Protein AF-A0A1Q6JX73-F1 (afdb_monomer)

Mean predicted aligned error: 5.79 Å

Foldseek 3Di:
DVLVVCVVDPDPPADSVNSVVVVVVVVVVLLQLAPPRVVLVVQLVVCCVPPNNLVSLVVSLVSNVVSLVVLVVVLVVVCVPVVDCVSVVVNVVSVVVSVVSVVVSVVVVVVVVVVVVVVD

Sequence (120 aa):
MFAIIFTYIDPIIITKQDAVYSNILILLFNLMPIYPLDGGRIIKSILHIRLGNQEAKKYINEISNISMFFFTFLCSIAILYFKNIAYFLICIALWVIIISENKKFRNDMKIYDLIKLTNK

Secondary structure (DSSP, 8-state):
-HHHHHHHS--SSS-HHHHHHHHHHHHHHHTSS-TTSHHHHHHHHHHHHHH-HHHHHHHHHHHHHHHHHHHHHHHHHHHHHH--HHHHHHHHHHHHHHHHHHHHHHHHHHHHHHHHHHT-

pLDDT: mean 90.08, std 9.74, range [57.53, 97.12]

Structure (mmCIF, N/CA/C/O backbone):
data_AF-A0A1Q6JX73-F1
#
_entry.id   AF-A0A1Q6JX73-F1
#
loop_
_atom_site.group_PDB
_atom_site.id
_atom_site.type_symbol
_atom_site.label_atom_id
_atom_site.label_alt_id
_atom_site.label_comp_id
_atom_site.label_asym_id
_atom_site.label_entity_id
_atom_site.label_seq_id
_atom_site.pdbx_PDB_ins_code
_atom_site.Cartn_x
_atom_site.Cartn_y
_atom_site.Cartn_z
_atom_site.occupancy
_atom_site.B_iso_or_equiv
_atom_site.auth_seq_id
_atom_site.auth_comp_id
_atom_site.auth_asym_id
_atom_site.auth_atom_id
_atom_site.pdbx_PDB_model_num
ATOM 1 N N . MET A 1 1 ? -4.038 -13.588 -14.890 1.00 57.53 1 MET A N 1
ATOM 2 C CA . MET A 1 1 ? -5.006 -13.864 -15.979 1.00 57.53 1 MET A CA 1
ATOM 3 C C . MET A 1 1 ? -4.515 -13.325 -17.323 1.00 57.53 1 MET A C 1
ATO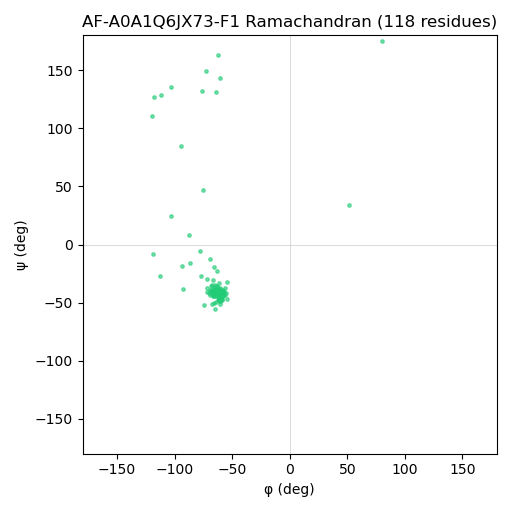M 5 O O . MET A 1 1 ? -4.430 -14.108 -18.256 1.00 57.53 1 MET A O 1
ATOM 9 N N . PHE A 1 2 ? -4.091 -12.057 -17.422 1.00 61.31 2 PHE A N 1
ATOM 10 C CA . PHE A 1 2 ? -3.571 -11.482 -18.677 1.00 61.31 2 PHE A CA 1
ATOM 11 C C . PHE A 1 2 ? -2.279 -12.138 -19.210 1.00 61.31 2 PHE A C 1
ATOM 13 O O . PHE A 1 2 ? -2.165 -12.320 -20.415 1.00 61.31 2 PHE A O 1
ATOM 20 N N . ALA A 1 3 ? -1.345 -12.576 -18.352 1.00 62.97 3 ALA A N 1
ATOM 21 C CA . ALA A 1 3 ? -0.108 -13.244 -18.801 1.00 62.97 3 ALA A CA 1
ATOM 22 C C . ALA A 1 3 ? -0.357 -14.541 -19.597 1.00 62.97 3 ALA A C 1
ATOM 24 O O . ALA A 1 3 ? 0.329 -14.807 -20.575 1.00 62.97 3 ALA A O 1
ATOM 25 N N . ILE A 1 4 ? -1.362 -15.325 -19.188 1.00 66.12 4 ILE A N 1
ATOM 26 C CA . ILE A 1 4 ? -1.741 -16.579 -19.858 1.00 66.12 4 ILE A CA 1
ATOM 27 C C . ILE A 1 4 ? -2.314 -16.268 -21.243 1.00 66.12 4 ILE A C 1
ATOM 29 O O . ILE A 1 4 ? -2.055 -16.979 -22.197 1.00 66.12 4 ILE A O 1
ATOM 33 N N . ILE A 1 5 ? -3.036 -15.160 -21.403 1.00 67.69 5 ILE A N 1
ATOM 34 C CA . ILE A 1 5 ? -3.542 -14.751 -22.719 1.00 67.69 5 ILE A CA 1
ATOM 35 C C . ILE A 1 5 ? -2.371 -14.423 -23.666 1.00 67.69 5 ILE A C 1
ATOM 37 O O . ILE A 1 5 ? -2.389 -14.834 -24.823 1.00 67.69 5 ILE A O 1
ATOM 41 N N . PHE A 1 6 ? -1.301 -13.793 -23.166 1.00 65.81 6 PHE A N 1
ATOM 42 C CA . PHE A 1 6 ? -0.076 -13.533 -23.938 1.00 65.81 6 PHE A CA 1
ATOM 43 C C . PHE A 1 6 ? 0.754 -14.784 -24.268 1.00 65.81 6 PHE A C 1
ATOM 45 O O . PHE A 1 6 ? 1.648 -14.696 -25.102 1.00 65.81 6 PHE A O 1
ATOM 52 N N . THR A 1 7 ? 0.494 -15.953 -23.668 1.00 65.38 7 THR A N 1
ATOM 53 C CA . THR A 1 7 ? 1.119 -17.196 -24.154 1.00 65.38 7 THR A CA 1
ATOM 54 C C . THR A 1 7 ? 0.446 -17.721 -25.421 1.00 65.38 7 THR A C 1
ATOM 56 O O . THR A 1 7 ? 1.115 -18.377 -26.217 1.00 65.38 7 THR A O 1
ATOM 59 N N . TYR A 1 8 ? -0.845 -17.415 -25.609 1.00 66.62 8 TYR A N 1
ATOM 60 C CA . TYR A 1 8 ? -1.657 -17.845 -26.757 1.00 66.62 8 TYR A CA 1
ATOM 61 C C . TYR A 1 8 ? -1.702 -16.830 -27.905 1.00 66.62 8 TYR A C 1
ATOM 63 O O . TYR A 1 8 ? -2.049 -17.190 -29.025 1.00 66.62 8 TYR A O 1
ATOM 71 N N . ILE A 1 9 ? -1.362 -15.572 -27.636 1.00 66.81 9 ILE A N 1
ATOM 72 C CA . ILE A 1 9 ? -1.215 -14.516 -28.640 1.00 66.81 9 ILE A CA 1
ATOM 73 C C . ILE A 1 9 ? 0.288 -14.317 -28.850 1.00 66.81 9 ILE A C 1
ATOM 75 O O . ILE A 1 9 ? 1.016 -14.264 -27.865 1.00 66.81 9 ILE A O 1
ATOM 79 N N . ASP A 1 10 ? 0.761 -14.194 -30.091 1.00 65.62 10 ASP A N 1
ATOM 80 C CA . ASP A 1 10 ? 2.127 -13.736 -30.387 1.00 65.62 10 ASP A CA 1
ATOM 81 C C . ASP A 1 10 ? 2.099 -12.219 -30.645 1.00 65.62 10 ASP A C 1
ATOM 83 O O . ASP A 1 10 ? 1.940 -11.777 -31.786 1.00 65.62 10 ASP A O 1
ATOM 87 N N . PRO A 1 11 ? 2.164 -11.379 -29.592 1.00 65.38 11 PRO A N 1
ATOM 88 C CA . PRO A 1 11 ? 2.231 -9.937 -29.764 1.00 65.38 11 PRO A CA 1
ATOM 89 C C . PRO A 1 11 ? 3.534 -9.547 -30.471 1.00 65.38 11 PRO A C 1
ATOM 91 O O . PRO A 1 11 ? 4.626 -9.918 -30.055 1.00 65.38 11 PRO A O 1
ATOM 94 N N . ILE A 1 12 ? 3.414 -8.717 -31.505 1.00 66.94 12 ILE A N 1
ATOM 95 C CA . ILE A 1 12 ? 4.540 -8.218 -32.316 1.00 66.94 12 ILE A CA 1
ATOM 96 C C . ILE A 1 12 ? 5.527 -7.356 -31.499 1.00 66.94 12 ILE A C 1
ATOM 98 O O . ILE A 1 12 ? 6.684 -7.219 -31.882 1.00 66.94 12 ILE A O 1
ATOM 102 N N . ILE A 1 13 ? 5.081 -6.765 -30.382 1.00 70.81 13 ILE A N 1
ATOM 103 C CA . ILE A 1 13 ? 5.804 -5.691 -29.670 1.00 70.81 13 ILE A CA 1
ATOM 104 C C . ILE A 1 13 ? 6.318 -6.116 -28.281 1.00 70.81 13 ILE A C 1
ATOM 106 O O . ILE A 1 13 ? 7.297 -5.555 -27.801 1.00 70.81 13 ILE A O 1
ATOM 110 N N . ILE A 1 14 ? 5.676 -7.079 -27.613 1.00 76.12 14 ILE A N 1
ATOM 111 C CA . ILE A 1 14 ? 5.959 -7.422 -26.208 1.00 76.12 14 ILE A CA 1
ATOM 112 C C . ILE A 1 14 ? 6.443 -8.862 -26.145 1.00 76.12 14 ILE A C 1
ATOM 114 O O . ILE A 1 14 ? 5.752 -9.755 -26.621 1.00 76.12 14 ILE A O 1
ATOM 118 N N . THR A 1 15 ? 7.589 -9.133 -25.526 1.00 81.31 15 THR A N 1
ATOM 119 C CA . THR A 1 15 ? 8.000 -10.531 -25.374 1.00 81.31 15 THR A CA 1
ATOM 120 C C . THR A 1 15 ? 7.135 -11.226 -24.317 1.00 81.31 15 THR A C 1
ATOM 122 O O . THR A 1 15 ? 6.695 -10.621 -23.335 1.00 81.31 15 THR A O 1
ATOM 125 N N . LYS A 1 16 ? 6.905 -12.538 -24.468 1.00 79.38 16 LYS A N 1
ATOM 126 C CA . LYS A 1 16 ? 6.197 -13.345 -23.451 1.00 79.38 16 LYS A CA 1
ATOM 127 C C . LYS A 1 16 ? 6.854 -13.211 -22.070 1.00 79.38 16 LYS A C 1
ATOM 129 O O . LYS A 1 16 ? 6.170 -13.234 -21.049 1.00 79.38 16 LYS A O 1
ATOM 134 N N . GLN A 1 17 ? 8.171 -13.023 -22.047 1.00 81.62 17 GLN A N 1
ATOM 135 C CA . GLN A 1 17 ? 8.965 -12.861 -20.837 1.00 81.62 17 GLN A CA 1
ATOM 136 C C . GLN A 1 17 ? 8.669 -11.530 -20.124 1.00 81.62 17 GLN A C 1
ATOM 138 O O . GLN A 1 17 ? 8.435 -11.531 -18.914 1.00 81.62 17 GLN A O 1
ATOM 143 N N . ASP A 1 18 ? 8.551 -10.424 -20.866 1.00 83.94 18 ASP A N 1
ATOM 144 C CA . ASP A 1 18 ? 8.172 -9.112 -20.315 1.00 83.94 18 ASP A CA 1
ATOM 145 C C . ASP A 1 18 ? 6.769 -9.137 -19.698 1.00 83.94 18 ASP A C 1
ATOM 147 O O . ASP A 1 18 ? 6.530 -8.569 -18.625 1.00 83.94 18 ASP A O 1
ATOM 151 N N . ALA A 1 19 ? 5.836 -9.845 -20.342 1.00 83.50 19 ALA A N 1
ATOM 152 C CA . ALA A 1 19 ? 4.485 -10.027 -19.821 1.00 83.50 19 ALA A CA 1
ATOM 153 C C . ALA A 1 19 ? 4.491 -10.790 -18.486 1.00 83.50 19 ALA A C 1
ATOM 155 O O . ALA A 1 19 ? 3.778 -10.409 -17.552 1.00 83.50 19 ALA A O 1
ATOM 156 N N . VAL A 1 20 ? 5.308 -11.841 -18.362 1.00 85.44 20 VAL A N 1
ATOM 157 C CA . VAL A 1 20 ? 5.454 -12.600 -17.111 1.00 85.44 20 VAL A CA 1
ATOM 158 C C . VAL A 1 20 ? 6.048 -11.722 -16.009 1.00 85.44 20 VAL A C 1
ATOM 160 O O . VAL A 1 20 ? 5.452 -11.628 -14.933 1.00 85.44 20 VAL A O 1
ATOM 163 N N . TYR A 1 21 ? 7.154 -11.018 -16.274 1.00 87.88 21 TYR A N 1
ATOM 164 C CA . TYR A 1 21 ? 7.780 -10.139 -15.280 1.00 87.88 21 TYR A CA 1
ATOM 165 C C . TYR A 1 21 ? 6.848 -9.021 -14.812 1.00 87.88 21 TYR A C 1
ATOM 167 O O . TYR A 1 21 ? 6.751 -8.765 -13.612 1.00 87.88 21 TYR A O 1
ATOM 175 N N . SER A 1 22 ? 6.088 -8.421 -15.727 1.00 87.94 22 SER A N 1
ATOM 176 C CA . SER A 1 22 ? 5.111 -7.380 -15.389 1.00 87.94 22 SER A CA 1
ATOM 177 C C . SER A 1 22 ? 4.008 -7.901 -14.460 1.00 87.94 22 SER A C 1
ATOM 179 O O . SER A 1 22 ? 3.635 -7.228 -13.502 1.00 87.94 22 SER A O 1
ATOM 181 N N . ASN A 1 23 ? 3.499 -9.118 -14.687 1.00 89.75 23 ASN A N 1
ATOM 182 C CA . ASN A 1 23 ? 2.469 -9.708 -13.821 1.00 89.75 23 ASN A CA 1
ATOM 183 C C . ASN A 1 23 ? 3.016 -10.071 -12.436 1.00 89.75 23 ASN A C 1
ATOM 185 O O . ASN A 1 23 ? 2.322 -9.861 -11.444 1.00 89.75 23 ASN A O 1
ATOM 189 N N . ILE A 1 24 ? 4.248 -10.583 -12.359 1.00 90.69 24 ILE A N 1
ATOM 190 C CA . ILE A 1 24 ? 4.912 -10.843 -11.075 1.00 90.69 24 ILE A CA 1
ATOM 191 C C . ILE A 1 24 ? 5.097 -9.530 -10.310 1.00 90.69 24 ILE A C 1
ATOM 193 O O . ILE A 1 24 ? 4.813 -9.472 -9.117 1.00 90.69 24 ILE A O 1
ATOM 197 N N . LEU A 1 25 ? 5.499 -8.456 -10.994 1.00 90.88 25 LEU A N 1
ATOM 198 C CA . LEU A 1 25 ? 5.631 -7.139 -10.380 1.00 90.88 25 LEU A CA 1
ATOM 199 C C . LEU A 1 25 ? 4.288 -6.638 -9.827 1.00 90.88 25 LEU A C 1
ATOM 201 O O . LEU A 1 25 ? 4.219 -6.247 -8.665 1.00 90.88 25 LEU A O 1
ATOM 205 N N . ILE A 1 26 ? 3.210 -6.706 -10.617 1.00 91.19 26 ILE A N 1
ATOM 206 C CA . ILE A 1 26 ? 1.857 -6.324 -10.172 1.00 91.19 26 ILE A CA 1
ATOM 207 C C . ILE A 1 26 ? 1.417 -7.166 -8.970 1.00 91.19 26 ILE A C 1
ATOM 209 O O . ILE A 1 26 ? 0.861 -6.623 -8.017 1.00 91.19 26 ILE A O 1
ATOM 213 N N . LEU A 1 27 ? 1.689 -8.474 -8.985 1.00 92.62 27 LEU A N 1
ATOM 214 C CA . LEU A 1 27 ? 1.390 -9.366 -7.868 1.00 92.62 27 LEU A CA 1
ATOM 215 C C . LEU A 1 27 ? 2.104 -8.906 -6.589 1.00 92.62 27 LEU A C 1
ATOM 217 O O . LEU A 1 27 ? 1.463 -8.786 -5.548 1.00 92.62 27 LEU A O 1
ATOM 221 N N . LEU A 1 28 ? 3.403 -8.608 -6.669 1.00 92.81 28 LEU A N 1
ATOM 222 C CA . LEU A 1 28 ? 4.179 -8.122 -5.526 1.00 92.81 28 LEU A CA 1
ATOM 223 C C . LEU A 1 28 ? 3.640 -6.787 -4.998 1.00 92.81 28 LEU A C 1
ATOM 225 O O . LEU A 1 28 ? 3.478 -6.636 -3.788 1.00 92.81 28 LEU A O 1
ATOM 229 N N . PHE A 1 29 ? 3.301 -5.849 -5.888 1.00 91.56 29 PHE A N 1
ATOM 230 C CA . PHE A 1 29 ? 2.691 -4.573 -5.505 1.00 91.56 29 PHE A CA 1
ATOM 231 C C . PHE A 1 29 ? 1.344 -4.771 -4.805 1.00 91.56 29 PHE A C 1
ATOM 233 O O . PHE A 1 29 ? 1.113 -4.196 -3.742 1.00 91.56 29 PHE A O 1
ATOM 240 N N . ASN A 1 30 ? 0.468 -5.608 -5.360 1.00 93.06 30 ASN A N 1
ATOM 241 C CA . ASN A 1 30 ? -0.848 -5.850 -4.780 1.00 93.06 30 ASN A CA 1
ATOM 242 C C . ASN A 1 30 ? -0.767 -6.566 -3.437 1.00 93.06 30 ASN A C 1
ATOM 244 O O . ASN A 1 30 ? -1.615 -6.310 -2.596 1.00 93.06 30 ASN A O 1
ATOM 248 N N . LEU A 1 31 ? 0.240 -7.408 -3.201 1.00 94.44 31 LEU A N 1
ATOM 249 C CA . LEU A 1 31 ? 0.432 -8.097 -1.923 1.00 94.44 31 LEU A CA 1
ATOM 250 C C . LEU A 1 31 ? 1.042 -7.217 -0.824 1.00 94.44 31 LEU A C 1
ATOM 252 O O . LEU A 1 31 ? 1.125 -7.662 0.323 1.00 94.44 31 LEU A O 1
ATOM 256 N N . MET A 1 32 ? 1.443 -5.979 -1.125 1.00 94.50 32 MET A N 1
ATOM 257 C CA . MET A 1 32 ? 1.984 -5.087 -0.104 1.00 94.50 32 MET A CA 1
ATOM 258 C C . MET A 1 32 ? 0.962 -4.815 1.015 1.00 94.50 32 MET A C 1
ATOM 260 O O . MET A 1 32 ? -0.232 -4.637 0.742 1.00 94.50 32 MET A O 1
ATOM 264 N N . PRO A 1 33 ? 1.417 -4.700 2.278 1.00 93.31 33 PRO A N 1
ATOM 265 C CA . PRO A 1 33 ? 0.576 -4.402 3.440 1.00 93.31 33 PRO A CA 1
ATOM 266 C C . PRO A 1 33 ? 0.142 -2.920 3.499 1.00 93.31 33 PRO A C 1
ATOM 268 O O . PRO A 1 33 ? 0.229 -2.267 4.535 1.00 93.31 33 PRO A O 1
ATOM 271 N N . ILE A 1 34 ? -0.333 -2.375 2.377 1.00 95.31 34 ILE A N 1
ATOM 272 C CA . ILE A 1 34 ? -0.789 -0.991 2.222 1.00 95.31 34 ILE A CA 1
ATOM 273 C C . ILE A 1 34 ? -2.260 -1.014 1.818 1.00 95.31 34 ILE A C 1
ATOM 275 O O . ILE A 1 34 ? -2.614 -1.404 0.711 1.00 95.31 34 ILE A O 1
ATOM 279 N N . TYR A 1 35 ? -3.149 -0.585 2.701 1.00 94.88 35 TYR A N 1
ATOM 280 C CA . TYR A 1 35 ? -4.568 -0.460 2.402 1.00 94.88 35 TYR A CA 1
ATOM 281 C C . TYR A 1 35 ? -4.812 0.798 1.551 1.00 94.88 35 TYR A C 1
ATOM 283 O O . TYR A 1 35 ? -4.282 1.862 1.878 1.00 94.88 35 TYR A O 1
ATOM 291 N N . PRO A 1 36 ? -5.581 0.706 0.449 1.00 91.81 36 PRO A N 1
ATOM 292 C CA . PRO A 1 36 ? -6.548 -0.334 0.101 1.00 91.81 36 PRO A CA 1
ATOM 293 C C . PRO A 1 36 ? -6.079 -1.354 -0.957 1.00 91.81 36 PRO A C 1
ATOM 295 O O . PRO A 1 36 ? -6.945 -1.930 -1.620 1.00 91.81 36 PRO A O 1
ATOM 298 N N . LEU A 1 37 ? -4.772 -1.582 -1.148 1.00 94.56 37 LEU A N 1
ATOM 299 C CA . LEU A 1 37 ? -4.281 -2.665 -2.018 1.00 94.56 37 LEU A CA 1
ATOM 300 C C . LEU A 1 37 ? -4.724 -4.037 -1.488 1.00 94.56 37 LEU A C 1
ATOM 302 O O . LEU A 1 37 ? -5.135 -4.168 -0.329 1.00 94.56 37 LEU A O 1
ATOM 306 N N . ASP A 1 38 ? -4.650 -5.065 -2.333 1.00 95.31 38 ASP A N 1
ATOM 307 C CA . ASP A 1 38 ? -5.191 -6.393 -2.021 1.00 95.31 38 ASP A CA 1
ATOM 308 C C . ASP A 1 38 ? -4.569 -7.004 -0.755 1.00 95.31 38 ASP A C 1
ATOM 310 O O . ASP A 1 38 ? -5.292 -7.526 0.090 1.00 95.31 38 ASP A O 1
ATOM 314 N N . GLY A 1 39 ? -3.263 -6.850 -0.542 1.00 94.44 39 GLY A N 1
ATOM 315 C CA . GLY A 1 39 ? -2.543 -7.281 0.656 1.00 94.44 39 GLY A CA 1
ATOM 316 C C . GLY A 1 39 ? -3.047 -6.568 1.906 1.00 94.44 39 GLY A C 1
ATOM 317 O O . GLY A 1 39 ? -3.335 -7.206 2.920 1.00 94.44 39 GLY A O 1
ATOM 318 N N . GLY A 1 40 ? -3.286 -5.258 1.815 1.00 95.81 40 GLY A N 1
ATOM 319 C CA . GLY A 1 40 ? -3.939 -4.501 2.880 1.00 95.81 40 GLY A CA 1
ATOM 320 C C . GLY A 1 40 ? -5.365 -4.991 3.169 1.00 95.81 40 GLY A C 1
ATOM 321 O O . GLY A 1 40 ? -5.767 -5.096 4.328 1.00 95.81 40 GLY A O 1
ATOM 322 N N . ARG A 1 41 ? -6.149 -5.330 2.136 1.00 96.06 41 ARG A N 1
ATOM 323 C CA . ARG A 1 41 ? -7.515 -5.874 2.293 1.00 96.06 41 ARG A CA 1
ATOM 324 C C . ARG A 1 41 ? -7.513 -7.261 2.929 1.00 96.06 41 ARG A C 1
ATOM 326 O O . ARG A 1 41 ? -8.368 -7.535 3.774 1.00 96.06 41 ARG A O 1
ATOM 333 N N . ILE A 1 42 ? -6.555 -8.110 2.559 1.00 96.62 42 ILE A N 1
ATOM 334 C CA . ILE A 1 42 ? -6.354 -9.434 3.155 1.00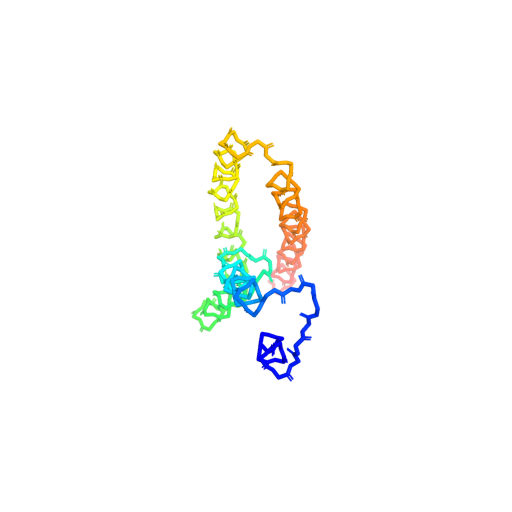 96.62 42 ILE A CA 1
ATOM 335 C C . ILE A 1 42 ? -6.052 -9.277 4.646 1.00 96.62 42 ILE A C 1
ATOM 337 O O . ILE A 1 42 ? -6.756 -9.856 5.472 1.00 96.62 42 ILE A O 1
ATOM 341 N N . ILE A 1 43 ? -5.088 -8.423 5.010 1.00 96.81 43 ILE A N 1
ATOM 342 C CA . ILE A 1 43 ? -4.733 -8.175 6.416 1.00 96.81 43 ILE A CA 1
ATOM 343 C C . ILE A 1 43 ? -5.931 -7.616 7.188 1.00 96.81 43 ILE A C 1
ATOM 345 O O . ILE A 1 43 ? -6.250 -8.121 8.264 1.00 96.81 43 ILE A O 1
ATOM 349 N N . LYS A 1 44 ? -6.659 -6.639 6.630 1.00 96.19 44 LYS A N 1
ATOM 350 C CA . LYS A 1 44 ? -7.890 -6.113 7.241 1.00 96.19 44 LYS A CA 1
ATOM 351 C C . LYS A 1 44 ? -8.913 -7.216 7.505 1.00 96.19 44 LYS A C 1
ATOM 353 O O . LYS A 1 44 ? -9.525 -7.225 8.567 1.00 96.19 44 LYS A O 1
ATOM 358 N N . SER A 1 45 ? -9.108 -8.125 6.555 1.00 96.00 45 SER A N 1
ATOM 359 C CA . SER A 1 45 ? -10.075 -9.222 6.681 1.00 96.00 45 SER A CA 1
ATOM 360 C C . SER A 1 45 ? -9.657 -10.210 7.771 1.00 96.00 45 SER A C 1
ATOM 362 O O . SER A 1 45 ? -10.481 -10.606 8.592 1.00 96.00 45 SER A O 1
ATOM 364 N N . ILE A 1 46 ? -8.365 -10.539 7.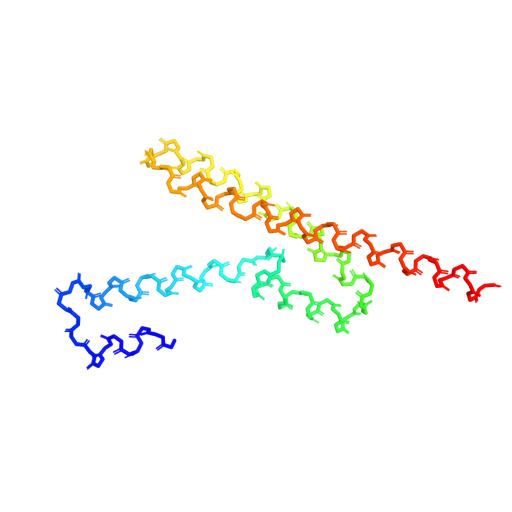847 1.00 96.38 46 ILE A N 1
ATOM 365 C CA . ILE A 1 46 ? -7.810 -11.383 8.914 1.00 96.38 46 ILE A CA 1
ATOM 366 C C . ILE A 1 46 ? -7.994 -10.715 10.285 1.00 96.38 46 ILE A C 1
ATOM 368 O O . ILE A 1 46 ? -8.438 -11.363 11.233 1.00 96.38 46 ILE A O 1
ATOM 372 N N . LEU A 1 47 ? -7.702 -9.415 10.393 1.00 96.31 47 LEU A N 1
ATOM 373 C CA . LEU A 1 47 ? -7.907 -8.646 11.623 1.00 96.31 47 LEU A CA 1
ATOM 374 C C . LEU A 1 47 ? -9.390 -8.561 11.996 1.00 96.31 47 LEU A C 1
ATOM 376 O O . LEU A 1 47 ? -9.725 -8.689 13.168 1.00 96.31 47 LEU A O 1
ATOM 380 N N . HIS A 1 48 ? -10.280 -8.400 11.015 1.00 95.88 48 HIS A N 1
ATOM 381 C CA . HIS A 1 48 ? -11.725 -8.324 11.233 1.00 95.88 48 HIS A CA 1
ATOM 382 C C . HIS A 1 48 ? -12.268 -9.597 11.883 1.00 95.88 48 HIS A C 1
ATOM 384 O O . HIS A 1 48 ? -13.062 -9.510 12.816 1.00 95.88 48 HIS A O 1
ATOM 390 N N . ILE A 1 49 ? -11.816 -10.770 11.427 1.00 95.38 49 ILE A N 1
ATOM 391 C CA . ILE A 1 49 ? -12.226 -12.065 11.993 1.00 95.38 49 ILE A CA 1
ATOM 392 C C . ILE A 1 49 ? -11.822 -12.183 13.471 1.00 95.38 49 ILE A C 1
ATOM 394 O O . ILE A 1 49 ? -12.541 -12.802 14.249 1.00 95.38 49 ILE A O 1
ATOM 398 N N . ARG A 1 50 ? -10.691 -11.589 13.873 1.00 93.50 50 ARG A N 1
ATOM 399 C CA . ARG A 1 50 ? -10.151 -11.724 15.237 1.00 93.50 50 ARG A CA 1
ATOM 400 C C . ARG A 1 50 ? -10.587 -10.621 16.204 1.00 93.50 50 ARG A C 1
ATOM 402 O O . ARG A 1 50 ? -10.787 -10.904 17.377 1.00 93.50 50 ARG A O 1
ATOM 409 N N . LEU A 1 51 ? -10.677 -9.378 15.735 1.00 93.31 51 LEU A N 1
ATOM 410 C CA . LEU A 1 51 ? -10.796 -8.173 16.574 1.00 93.31 51 LEU A CA 1
ATOM 411 C C . LEU A 1 51 ? -12.096 -7.388 16.329 1.00 93.31 51 LEU A C 1
ATOM 413 O O . LEU A 1 51 ? -12.384 -6.429 17.041 1.00 93.31 51 LEU A O 1
ATOM 417 N N . GLY A 1 52 ? -12.876 -7.763 15.313 1.00 93.12 52 GLY A N 1
ATOM 418 C CA . GLY A 1 52 ? -14.052 -7.014 14.877 1.00 93.12 52 GLY A CA 1
ATOM 419 C C . GLY A 1 52 ? -13.718 -5.807 13.991 1.00 93.12 52 GLY A C 1
ATOM 420 O O . GLY A 1 52 ? -12.563 -5.468 13.734 1.00 93.12 52 GLY A O 1
ATOM 421 N N . ASN A 1 53 ? -14.760 -5.151 13.474 1.00 91.81 53 ASN A N 1
ATOM 422 C CA . ASN A 1 53 ? -14.625 -4.181 12.382 1.00 91.81 53 ASN A CA 1
ATOM 423 C C . ASN A 1 53 ? -13.920 -2.874 12.769 1.00 91.81 53 ASN A C 1
ATOM 425 O O . ASN A 1 53 ? -13.115 -2.360 11.993 1.00 91.81 53 ASN A O 1
ATOM 429 N N . GLN A 1 54 ? -14.219 -2.317 13.946 1.00 93.12 54 GLN A N 1
ATOM 430 C CA . GLN A 1 54 ? -13.646 -1.035 14.362 1.00 93.12 54 GLN A CA 1
ATOM 431 C C . GLN A 1 54 ? -12.136 -1.158 14.597 1.00 93.12 54 GLN A C 1
ATOM 433 O O . GLN A 1 54 ? -11.360 -0.406 14.008 1.00 93.12 54 GLN A O 1
ATOM 438 N N . GLU A 1 55 ? -11.714 -2.142 15.388 1.00 93.88 55 GLU A N 1
ATOM 439 C CA . GLU A 1 55 ? -10.299 -2.360 15.694 1.00 93.88 55 GLU A CA 1
ATOM 440 C C . GLU A 1 55 ? -9.515 -2.798 14.452 1.00 93.88 55 GLU A C 1
ATOM 442 O O . GLU A 1 55 ? -8.445 -2.257 14.182 1.00 93.88 55 GLU A O 1
ATOM 447 N N . ALA A 1 56 ? -10.080 -3.665 13.602 1.00 95.69 56 ALA A N 1
ATOM 448 C CA . ALA A 1 56 ? -9.441 -4.035 12.339 1.00 95.69 56 ALA A CA 1
ATOM 449 C C . ALA A 1 56 ? -9.166 -2.827 11.433 1.00 95.69 56 ALA A C 1
ATOM 451 O O . ALA A 1 56 ? -8.103 -2.759 10.817 1.00 95.69 56 ALA A O 1
ATOM 452 N N . LYS A 1 57 ? -10.092 -1.855 11.375 1.00 95.38 57 LYS A N 1
ATOM 453 C CA . LYS A 1 57 ? -9.885 -0.595 10.646 1.00 95.38 57 LYS A CA 1
ATOM 454 C C . LYS A 1 57 ? -8.757 0.247 11.255 1.00 95.38 57 LYS A C 1
ATOM 456 O O . LYS A 1 57 ? -8.013 0.848 10.487 1.00 95.38 57 LYS A O 1
ATOM 461 N N . LYS A 1 58 ? -8.612 0.300 12.587 1.00 95.75 58 LYS A N 1
ATOM 462 C CA . LYS A 1 58 ? -7.517 1.044 13.249 1.00 95.75 58 LYS A CA 1
ATOM 463 C C . LYS A 1 58 ? -6.164 0.438 12.911 1.00 95.75 58 LYS A C 1
ATOM 465 O O . LYS A 1 58 ? -5.320 1.112 12.325 1.00 95.75 58 LYS A O 1
ATOM 470 N N . TYR A 1 59 ? -6.010 -0.855 13.187 1.00 96.56 59 TYR A N 1
ATOM 471 C CA . TYR A 1 59 ? -4.753 -1.560 12.970 1.00 96.56 59 TYR A CA 1
ATOM 472 C C . TYR A 1 59 ? -4.328 -1.543 11.504 1.00 96.56 59 TYR A C 1
ATOM 474 O O . TYR A 1 59 ? -3.166 -1.271 11.215 1.00 96.56 59 TYR A O 1
ATOM 482 N N . ILE A 1 60 ? -5.247 -1.766 10.553 1.00 97.12 60 ILE A N 1
ATOM 483 C CA . ILE A 1 60 ? -4.855 -1.719 9.141 1.00 97.12 60 ILE A CA 1
ATOM 484 C C . ILE A 1 60 ? -4.432 -0.312 8.706 1.00 97.12 60 ILE A C 1
ATOM 486 O O . ILE A 1 60 ? -3.494 -0.180 7.921 1.00 97.12 60 ILE A O 1
ATOM 490 N N . ASN A 1 61 ? -5.081 0.737 9.218 1.00 96.81 61 ASN A N 1
ATOM 491 C CA . ASN A 1 61 ? -4.716 2.116 8.911 1.00 96.81 61 ASN A CA 1
ATOM 492 C C . ASN A 1 61 ? -3.295 2.436 9.407 1.00 96.81 61 ASN A C 1
ATOM 494 O O . ASN A 1 61 ? -2.502 3.035 8.683 1.00 96.81 61 ASN A O 1
ATOM 498 N N . GLU A 1 62 ? -2.937 1.983 10.608 1.00 96.38 62 GLU A N 1
ATOM 499 C CA . GLU A 1 62 ? -1.582 2.125 11.155 1.00 96.38 62 GLU A CA 1
ATOM 500 C C . GLU A 1 62 ? -0.548 1.319 10.363 1.00 96.38 62 GLU A C 1
ATOM 502 O O . GLU A 1 62 ? 0.444 1.886 9.904 1.00 96.38 62 GLU A O 1
ATOM 507 N N . ILE A 1 63 ? -0.815 0.029 10.118 1.00 96.62 63 ILE A N 1
ATOM 508 C CA . ILE A 1 63 ? 0.058 -0.850 9.322 1.00 96.62 63 ILE A CA 1
ATOM 509 C C . ILE A 1 63 ? 0.315 -0.242 7.940 1.00 96.62 63 ILE A C 1
ATOM 511 O O . ILE A 1 63 ? 1.450 -0.247 7.468 1.00 96.62 63 ILE A O 1
ATOM 515 N N . SER A 1 64 ? -0.711 0.328 7.307 1.00 96.62 64 SER A N 1
ATOM 516 C CA . SER A 1 64 ? -0.591 0.920 5.971 1.00 96.62 64 SER A CA 1
ATOM 517 C C . SER A 1 64 ? 0.296 2.161 5.964 1.00 96.62 64 SER A C 1
ATOM 519 O O . SER A 1 64 ? 1.133 2.307 5.077 1.00 96.62 64 SER A O 1
ATOM 521 N N . ASN A 1 65 ? 0.154 3.037 6.964 1.00 95.88 65 ASN A N 1
ATOM 522 C CA . ASN A 1 65 ? 0.983 4.237 7.083 1.00 95.88 65 ASN A CA 1
ATOM 523 C C . ASN A 1 65 ? 2.449 3.889 7.383 1.00 95.88 65 ASN A C 1
ATOM 525 O O . ASN A 1 65 ? 3.350 4.457 6.767 1.00 95.88 65 ASN A O 1
ATOM 529 N N . ILE A 1 66 ? 2.692 2.912 8.264 1.00 96.69 66 ILE A N 1
ATOM 530 C CA . ILE A 1 66 ? 4.041 2.396 8.541 1.00 96.69 66 ILE A CA 1
ATOM 531 C C . ILE A 1 66 ? 4.649 1.780 7.274 1.00 96.69 66 ILE A C 1
ATOM 533 O O . ILE A 1 66 ? 5.773 2.105 6.896 1.00 96.69 66 ILE A O 1
ATOM 537 N N . SER A 1 67 ? 3.893 0.935 6.572 1.00 96.06 67 SER A N 1
ATOM 538 C CA . SER A 1 67 ? 4.350 0.301 5.330 1.00 96.06 67 SER A CA 1
ATOM 539 C C . SER A 1 67 ? 4.676 1.334 4.249 1.00 96.06 67 SER A C 1
ATOM 541 O O . SER A 1 67 ? 5.671 1.193 3.541 1.00 96.06 67 SER A O 1
ATOM 543 N N . MET A 1 68 ? 3.900 2.418 4.161 1.00 96.06 68 MET A N 1
ATOM 544 C CA . MET A 1 68 ? 4.169 3.510 3.225 1.00 96.06 68 MET A CA 1
ATOM 545 C C . MET A 1 68 ? 5.429 4.302 3.561 1.00 96.06 68 MET A C 1
ATOM 547 O O . MET A 1 68 ? 6.146 4.741 2.659 1.00 96.06 68 MET A O 1
ATOM 551 N N . PHE A 1 69 ? 5.723 4.482 4.848 1.00 95.62 69 PHE A N 1
ATOM 552 C CA . PHE A 1 69 ? 6.963 5.118 5.275 1.00 95.62 69 PHE A CA 1
ATOM 553 C C . PHE A 1 69 ? 8.181 4.323 4.780 1.00 95.62 69 PHE A C 1
ATOM 555 O O . PHE A 1 69 ? 9.054 4.883 4.112 1.00 95.62 69 PHE A O 1
ATOM 562 N N . PHE A 1 70 ? 8.189 3.001 4.994 1.00 95.50 70 PHE A N 1
ATOM 563 C CA . PHE A 1 70 ? 9.239 2.123 4.465 1.00 95.50 70 PHE A CA 1
ATOM 564 C C . PHE A 1 70 ? 9.295 2.135 2.933 1.00 95.50 70 PHE A C 1
ATOM 566 O O . PHE A 1 70 ? 10.377 2.216 2.353 1.00 95.50 70 PHE A O 1
ATOM 573 N N . PHE A 1 71 ? 8.140 2.117 2.266 1.00 94.81 71 PHE A N 1
ATOM 574 C CA . PHE A 1 71 ? 8.074 2.190 0.808 1.00 94.81 71 PHE A CA 1
ATOM 575 C C . PHE A 1 71 ? 8.661 3.500 0.258 1.00 94.81 71 PHE A C 1
ATOM 577 O O . PHE A 1 71 ? 9.388 3.490 -0.735 1.00 94.81 71 PHE A O 1
ATOM 584 N N . THR A 1 72 ? 8.407 4.628 0.924 1.00 95.38 72 THR A N 1
ATOM 585 C CA . THR A 1 72 ? 8.963 5.937 0.544 1.00 95.38 72 THR A CA 1
ATOM 586 C C . THR A 1 72 ? 10.485 5.951 0.688 1.00 95.38 72 THR A C 1
ATOM 588 O O . THR A 1 72 ? 11.179 6.468 -0.187 1.00 95.38 72 THR A O 1
ATOM 591 N N . PHE A 1 73 ? 11.019 5.331 1.747 1.00 95.19 73 PHE A N 1
ATOM 592 C CA . PHE A 1 73 ? 12.462 5.176 1.934 1.00 95.19 73 PHE A CA 1
ATOM 593 C C . PHE A 1 73 ? 13.100 4.352 0.804 1.00 95.19 73 PHE A C 1
ATOM 595 O O . PHE A 1 73 ? 14.093 4.779 0.213 1.00 95.19 73 PHE A O 1
ATOM 602 N N . LEU A 1 74 ? 12.483 3.224 0.433 1.00 94.19 74 LEU A N 1
ATOM 603 C CA . LEU A 1 74 ? 12.922 2.405 -0.703 1.00 94.19 74 LEU A CA 1
ATOM 604 C C . LEU A 1 74 ? 12.861 3.177 -2.029 1.00 94.19 74 LEU A C 1
ATOM 606 O O . LEU A 1 74 ? 13.813 3.134 -2.809 1.00 94.19 74 LEU A O 1
ATOM 610 N N . CYS A 1 75 ? 11.783 3.929 -2.267 1.00 93.31 75 CYS A N 1
ATOM 611 C CA . CYS A 1 75 ? 11.656 4.770 -3.456 1.00 93.31 75 CYS A CA 1
ATOM 612 C C . CYS A 1 75 ? 12.738 5.849 -3.520 1.00 93.31 75 CYS A C 1
ATOM 614 O O . CYS A 1 75 ? 13.265 6.103 -4.597 1.00 93.31 75 CYS A O 1
ATOM 616 N N . SER A 1 76 ? 13.102 6.458 -2.390 1.00 94.12 76 SER A N 1
ATOM 617 C CA . SER A 1 76 ? 14.169 7.464 -2.332 1.00 94.12 76 SER A CA 1
ATOM 618 C C . SER A 1 76 ? 15.510 6.899 -2.821 1.00 94.12 76 SER A C 1
ATOM 620 O O . SER A 1 76 ? 16.155 7.482 -3.695 1.00 94.12 76 SER A O 1
ATOM 622 N N . ILE A 1 77 ? 15.883 5.705 -2.344 1.00 94.88 77 ILE A N 1
ATOM 623 C CA . ILE A 1 77 ? 17.096 5.001 -2.794 1.00 94.88 77 ILE A CA 1
ATOM 624 C C . ILE A 1 77 ? 16.998 4.657 -4.288 1.00 94.88 77 ILE A C 1
ATOM 626 O O . ILE A 1 77 ? 17.944 4.891 -5.044 1.00 94.88 77 ILE A O 1
ATOM 630 N N . ALA A 1 78 ? 15.847 4.147 -4.736 1.00 92.88 78 ALA A N 1
ATOM 631 C CA . ALA A 1 78 ? 15.626 3.779 -6.134 1.00 92.88 78 ALA A CA 1
ATOM 632 C C . ALA A 1 78 ? 15.735 4.982 -7.089 1.00 92.88 78 ALA A C 1
ATOM 634 O O . ALA A 1 78 ? 16.338 4.864 -8.156 1.00 92.88 78 ALA A O 1
ATOM 635 N N . ILE A 1 79 ? 15.211 6.150 -6.702 1.00 94.12 79 ILE A N 1
ATOM 636 C CA . ILE A 1 79 ? 15.302 7.383 -7.497 1.00 94.12 79 ILE A CA 1
ATOM 637 C C . ILE A 1 79 ? 16.766 7.785 -7.702 1.00 94.12 79 ILE A C 1
ATOM 639 O O . ILE A 1 79 ? 17.148 8.113 -8.823 1.00 94.12 79 ILE A O 1
ATOM 643 N N . LEU A 1 80 ? 17.599 7.726 -6.658 1.00 93.00 80 LEU A N 1
ATOM 644 C CA . LEU A 1 80 ? 19.018 8.088 -6.754 1.00 93.00 80 LEU A CA 1
ATOM 645 C C . LEU A 1 80 ? 19.818 7.108 -7.619 1.00 93.00 80 LEU A C 1
ATOM 647 O O . LEU A 1 80 ? 20.663 7.534 -8.407 1.00 93.00 80 LEU A O 1
ATOM 651 N N . TYR A 1 81 ? 19.544 5.808 -7.482 1.00 94.50 81 TYR A N 1
ATOM 652 C CA . TYR A 1 81 ? 20.280 4.762 -8.190 1.00 94.50 81 TYR A CA 1
ATOM 653 C C . TYR A 1 81 ? 19.906 4.689 -9.675 1.00 94.50 81 TYR A C 1
ATOM 65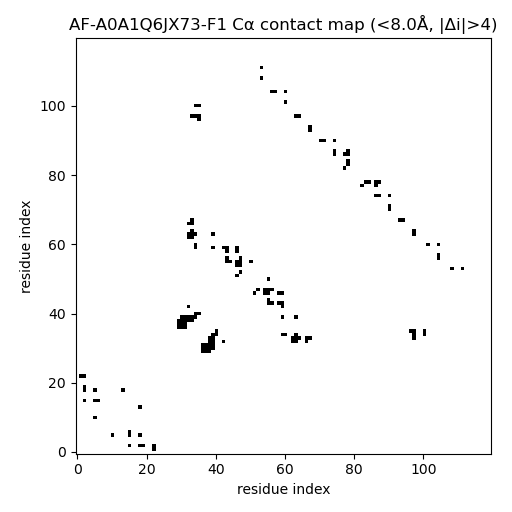5 O O . TYR A 1 81 ? 20.774 4.749 -10.543 1.00 94.50 81 TYR A O 1
ATOM 663 N N . PHE A 1 82 ? 18.610 4.599 -9.979 1.00 92.12 82 PHE A N 1
ATOM 664 C CA . PHE A 1 82 ? 18.129 4.430 -11.351 1.00 92.12 82 PHE A CA 1
ATOM 665 C C . PHE A 1 82 ? 17.936 5.752 -12.097 1.00 92.12 82 PHE A C 1
ATOM 667 O O . PHE A 1 82 ? 17.786 5.734 -13.317 1.00 92.12 82 PHE A O 1
ATOM 674 N N . LYS A 1 83 ? 17.898 6.889 -11.384 1.00 91.56 83 LYS A N 1
ATOM 675 C CA . LYS A 1 83 ? 17.691 8.239 -11.945 1.00 91.56 83 LYS A CA 1
ATOM 676 C C . LYS A 1 83 ? 16.466 8.333 -12.860 1.00 91.56 83 LYS A C 1
ATOM 678 O O . LYS A 1 83 ? 16.463 9.070 -13.842 1.00 91.56 83 LYS A O 1
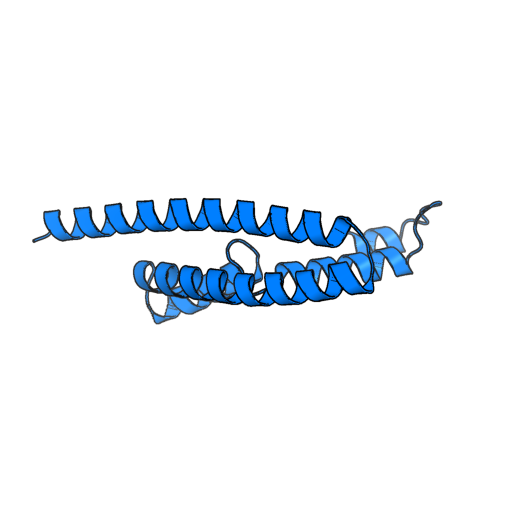ATOM 683 N N . ASN A 1 84 ? 15.419 7.576 -12.535 1.00 91.12 84 ASN A N 1
ATOM 684 C CA . ASN A 1 84 ? 14.199 7.496 -13.328 1.00 91.12 84 ASN A CA 1
ATOM 685 C C . ASN A 1 84 ? 13.024 8.133 -12.575 1.00 91.12 84 ASN A C 1
ATOM 687 O O . ASN A 1 84 ? 12.733 7.778 -11.430 1.00 91.12 84 ASN A O 1
ATOM 691 N N . ILE A 1 85 ? 12.318 9.044 -13.246 1.00 91.88 85 ILE A N 1
ATOM 692 C CA . ILE A 1 85 ? 11.158 9.752 -12.696 1.00 91.88 85 ILE A CA 1
ATOM 693 C C . ILE A 1 85 ? 9.962 8.830 -12.413 1.00 91.88 85 ILE A C 1
ATOM 695 O O . ILE A 1 85 ? 9.108 9.166 -11.595 1.00 91.88 85 ILE A O 1
ATOM 699 N N . ALA A 1 86 ? 9.910 7.641 -13.020 1.00 92.44 86 ALA A N 1
ATOM 700 C CA . ALA A 1 86 ? 8.844 6.668 -12.791 1.00 92.44 86 ALA A CA 1
ATOM 701 C C . ALA A 1 86 ? 8.707 6.278 -11.308 1.00 92.44 86 ALA A C 1
ATOM 703 O O . ALA A 1 86 ? 7.594 6.221 -10.787 1.00 92.44 86 ALA A O 1
ATOM 704 N N . TYR A 1 87 ? 9.824 6.086 -10.597 1.00 92.62 87 TYR A N 1
ATOM 705 C CA . TYR A 1 87 ? 9.807 5.752 -9.167 1.00 92.62 87 TYR A CA 1
ATOM 706 C C . TYR A 1 87 ? 9.193 6.873 -8.320 1.00 92.62 87 TYR A C 1
ATOM 708 O O . TYR A 1 87 ? 8.448 6.613 -7.375 1.00 92.62 87 TYR A O 1
ATOM 716 N N . PHE A 1 88 ? 9.451 8.127 -8.697 1.00 93.38 88 PHE A N 1
ATOM 717 C CA . PHE A 1 88 ? 8.853 9.291 -8.051 1.00 93.38 88 PHE A CA 1
ATOM 718 C C . PHE A 1 88 ? 7.336 9.350 -8.280 1.00 93.38 88 PHE A C 1
ATOM 720 O O . PHE A 1 88 ? 6.576 9.542 -7.331 1.00 93.38 88 PHE A O 1
ATOM 727 N N . LEU A 1 89 ? 6.884 9.104 -9.514 1.00 94.50 89 LEU A N 1
ATOM 728 C CA . LEU A 1 89 ? 5.457 9.081 -9.852 1.00 94.50 89 LEU A CA 1
ATOM 729 C C . LEU A 1 89 ? 4.696 7.979 -9.101 1.00 94.50 89 LEU A C 1
ATOM 731 O O . LEU A 1 89 ? 3.613 8.239 -8.577 1.00 94.50 89 LEU A O 1
ATOM 735 N N . ILE A 1 90 ? 5.270 6.775 -8.993 1.00 93.19 90 ILE A N 1
ATOM 736 C CA . ILE A 1 90 ? 4.671 5.661 -8.236 1.00 93.19 90 ILE A CA 1
ATOM 737 C C . ILE A 1 90 ? 4.519 6.030 -6.756 1.00 93.19 90 ILE A C 1
ATOM 739 O O . ILE A 1 90 ? 3.467 5.789 -6.162 1.00 93.19 90 ILE A O 1
ATOM 743 N N . CYS A 1 91 ? 5.544 6.651 -6.168 1.00 94.69 91 CYS A N 1
ATOM 744 C CA . CYS A 1 91 ? 5.506 7.092 -4.777 1.00 94.69 91 CYS A CA 1
ATOM 745 C C . CYS A 1 91 ? 4.370 8.102 -4.534 1.00 94.69 91 CYS A C 1
ATOM 747 O O . CYS A 1 91 ? 3.579 7.928 -3.605 1.00 94.69 91 CYS A O 1
ATOM 749 N N . ILE A 1 92 ? 4.226 9.106 -5.409 1.00 95.88 92 ILE A N 1
ATOM 750 C CA . ILE A 1 92 ? 3.125 10.081 -5.331 1.00 95.88 92 ILE A CA 1
ATOM 751 C C . ILE A 1 92 ? 1.766 9.391 -5.455 1.00 95.88 92 ILE A C 1
ATOM 753 O O . ILE A 1 92 ? 0.867 9.666 -4.659 1.00 95.88 92 ILE A O 1
ATOM 757 N N . ALA A 1 93 ? 1.606 8.493 -6.429 1.00 94.56 93 ALA A N 1
ATOM 758 C CA . ALA A 1 93 ? 0.341 7.803 -6.659 1.00 94.56 93 ALA A CA 1
ATOM 759 C C . ALA A 1 93 ? -0.118 7.029 -5.411 1.00 94.56 93 ALA A C 1
ATOM 761 O O . ALA A 1 93 ? -1.276 7.140 -5.000 1.00 94.56 93 ALA A O 1
ATOM 762 N N . LEU A 1 94 ? 0.797 6.308 -4.75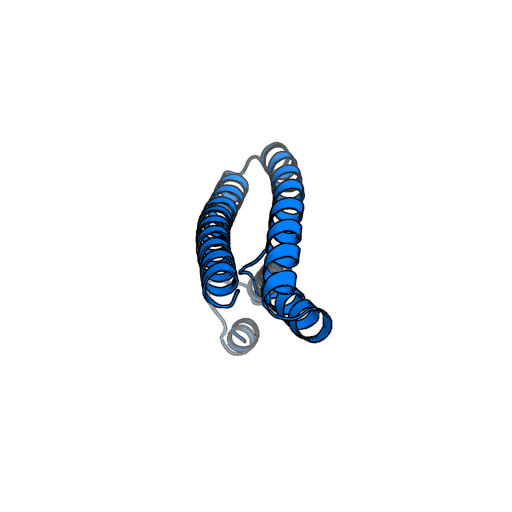8 1.00 94.75 94 LEU A N 1
ATOM 763 C CA . LEU A 1 94 ? 0.500 5.580 -3.523 1.00 94.75 94 LEU A CA 1
ATOM 764 C C . LEU A 1 94 ? 0.186 6.519 -2.349 1.00 94.75 94 LEU A C 1
ATOM 766 O O . LEU A 1 94 ? -0.762 6.264 -1.603 1.00 94.75 94 LEU A O 1
ATOM 770 N N . TRP A 1 95 ? 0.899 7.641 -2.219 1.00 96.25 95 TRP A N 1
ATOM 771 C CA . TRP A 1 95 ? 0.602 8.653 -1.200 1.00 96.25 95 TRP A CA 1
ATOM 772 C C . TRP A 1 95 ? -0.810 9.226 -1.340 1.00 96.25 95 TRP A C 1
ATOM 774 O O . TRP A 1 95 ? -1.535 9.317 -0.348 1.00 96.25 95 TRP A O 1
ATOM 784 N N . VAL A 1 96 ? -1.232 9.570 -2.560 1.00 96.62 96 VAL A N 1
ATOM 785 C CA . VAL A 1 96 ? -2.584 10.094 -2.826 1.00 96.62 96 VAL A CA 1
ATOM 786 C C . VAL A 1 96 ? -3.655 9.096 -2.379 1.00 96.62 96 VAL A C 1
ATOM 788 O O . VAL A 1 96 ? -4.629 9.480 -1.723 1.00 96.62 96 VAL A O 1
ATOM 791 N N . ILE A 1 97 ? -3.458 7.812 -2.683 1.00 94.94 97 ILE A N 1
ATOM 792 C CA . ILE A 1 97 ? -4.379 6.740 -2.291 1.00 94.94 97 ILE A CA 1
ATOM 793 C C . ILE A 1 97 ? -4.484 6.646 -0.761 1.00 94.94 97 ILE A C 1
ATOM 795 O O . ILE A 1 97 ? -5.590 6.635 -0.219 1.00 94.94 97 ILE A O 1
ATOM 799 N N . ILE A 1 98 ? -3.353 6.638 -0.055 1.00 95.62 98 ILE A N 1
ATOM 800 C CA . ILE A 1 98 ? -3.322 6.500 1.409 1.00 95.62 98 ILE A CA 1
ATOM 801 C C . ILE A 1 98 ? -3.907 7.721 2.108 1.00 95.62 98 ILE A C 1
ATOM 803 O O . ILE A 1 98 ? -4.646 7.578 3.077 1.00 95.62 98 ILE A O 1
ATOM 807 N N . ILE A 1 99 ? -3.632 8.932 1.623 1.00 95.69 99 ILE A N 1
ATOM 808 C CA . ILE A 1 99 ? -4.211 10.157 2.189 1.00 95.69 99 ILE A CA 1
ATOM 809 C C . ILE A 1 99 ? -5.739 10.130 2.069 1.00 95.69 99 ILE A C 1
ATOM 811 O O . ILE A 1 99 ? -6.445 10.476 3.025 1.00 95.69 99 ILE A O 1
ATOM 815 N N . SER A 1 100 ? -6.251 9.691 0.916 1.00 95.56 100 SER A N 1
ATOM 816 C CA . SER A 1 100 ? -7.686 9.511 0.693 1.00 95.56 100 SER A CA 1
ATOM 817 C C . SER A 1 100 ? -8.280 8.492 1.668 1.00 95.56 100 SER A C 1
ATOM 819 O O . SER A 1 100 ? -9.310 8.750 2.295 1.00 95.56 100 SER A O 1
ATOM 821 N N . GLU A 1 101 ? -7.599 7.367 1.872 1.00 95.44 101 GLU A N 1
ATOM 822 C CA . GLU A 1 101 ? -8.080 6.301 2.746 1.00 95.44 101 GLU A CA 1
ATOM 823 C C . GLU A 1 101 ? -8.007 6.679 4.234 1.00 95.44 101 GLU A C 1
ATOM 825 O O . GLU A 1 101 ? -8.985 6.509 4.960 1.00 95.44 101 GLU A O 1
ATOM 830 N N . ASN A 1 102 ? -6.931 7.341 4.664 1.00 95.88 102 ASN A N 1
ATOM 831 C CA . ASN A 1 102 ? -6.805 7.937 5.996 1.00 95.88 102 ASN A CA 1
ATOM 832 C C . ASN A 1 102 ? -7.944 8.935 6.279 1.00 95.88 102 ASN A C 1
ATOM 834 O O . ASN A 1 102 ? -8.433 9.034 7.406 1.00 95.88 102 ASN A O 1
ATOM 838 N N . LYS A 1 103 ? -8.385 9.703 5.271 1.00 96.44 103 LYS A N 1
ATOM 839 C CA . LYS A 1 103 ? -9.524 10.626 5.413 1.00 96.44 103 LYS A CA 1
ATOM 840 C C . LYS A 1 103 ? -10.832 9.871 5.645 1.00 96.44 103 LYS A C 1
ATOM 842 O O . LYS A 1 103 ? -11.587 10.261 6.535 1.00 96.44 103 LYS A O 1
ATOM 847 N N . LYS A 1 104 ? -11.088 8.799 4.888 1.00 95.06 104 LYS A N 1
ATOM 848 C CA . LYS A 1 104 ? -12.268 7.940 5.093 1.00 95.06 104 LYS A CA 1
ATOM 849 C C . LYS A 1 104 ? -12.245 7.293 6.474 1.00 95.06 104 LYS A C 1
ATOM 851 O O . LYS A 1 104 ? -13.226 7.392 7.200 1.00 95.06 104 LYS A O 1
ATOM 856 N N . PHE A 1 105 ? -11.102 6.742 6.873 1.00 95.88 105 PHE A N 1
ATOM 857 C CA . PHE A 1 105 ? -10.905 6.147 8.191 1.00 95.88 105 PHE A CA 1
ATOM 858 C C . PHE A 1 105 ? -11.261 7.111 9.335 1.00 95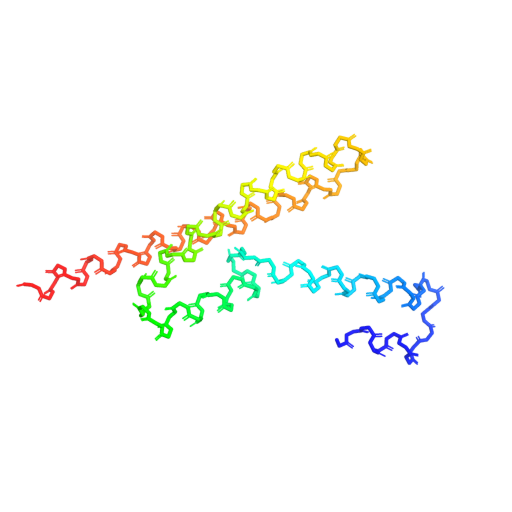.88 105 PHE A C 1
ATOM 860 O O . PHE A 1 105 ? -11.999 6.745 10.249 1.00 95.88 105 PHE A O 1
ATOM 867 N N . ARG A 1 106 ? -10.796 8.367 9.272 1.00 95.81 106 ARG A N 1
ATOM 868 C CA . ARG A 1 106 ? -11.141 9.382 10.283 1.00 95.81 106 ARG A CA 1
ATOM 869 C C . ARG A 1 106 ? -12.642 9.663 10.346 1.00 95.81 106 ARG A C 1
ATOM 871 O O . ARG A 1 106 ? -13.171 9.854 11.436 1.00 95.81 106 ARG A O 1
ATOM 878 N N . ASN A 1 107 ? -13.319 9.711 9.201 1.00 95.75 107 ASN A N 1
ATOM 879 C CA . ASN A 1 107 ? -14.766 9.924 9.161 1.00 95.75 107 ASN A CA 1
ATOM 880 C C . ASN A 1 107 ? -15.523 8.730 9.755 1.00 95.75 107 ASN A C 1
ATOM 882 O O . ASN A 1 107 ? -16.427 8.938 10.559 1.00 95.75 107 ASN A O 1
ATOM 886 N N . ASP A 1 108 ? -15.107 7.505 9.433 1.00 94.00 108 ASP A N 1
ATOM 887 C CA . ASP A 1 108 ? -15.678 6.286 10.010 1.00 94.00 108 ASP A CA 1
ATOM 888 C C . ASP A 1 108 ? -15.553 6.276 11.540 1.00 94.00 108 ASP A C 1
ATOM 890 O O . ASP A 1 108 ? -16.511 5.953 12.237 1.00 94.00 108 ASP A O 1
ATOM 894 N N . MET A 1 109 ? -14.391 6.667 12.078 1.00 94.19 109 MET A N 1
ATOM 895 C CA . MET A 1 109 ? -14.173 6.720 13.529 1.00 94.19 109 MET A CA 1
ATOM 896 C C . MET A 1 109 ? -15.063 7.745 14.228 1.00 94.19 109 MET A C 1
ATOM 898 O O . MET A 1 109 ? -15.664 7.417 15.246 1.00 94.19 109 MET A O 1
ATOM 902 N N . LYS A 1 110 ? -15.247 8.933 13.638 1.00 94.69 110 LYS A N 1
ATOM 903 C CA . LYS A 1 110 ? -16.190 9.930 14.170 1.00 94.69 110 LYS A CA 1
ATOM 904 C C . LYS A 1 110 ? -17.612 9.379 14.271 1.00 94.69 110 LYS A C 1
ATOM 906 O O . LYS A 1 110 ? -18.301 9.651 15.246 1.00 94.69 110 LYS A O 1
ATOM 911 N N . ILE A 1 111 ? -18.051 8.605 13.279 1.00 93.94 111 ILE A N 1
ATOM 912 C CA . ILE A 1 111 ? -19.384 7.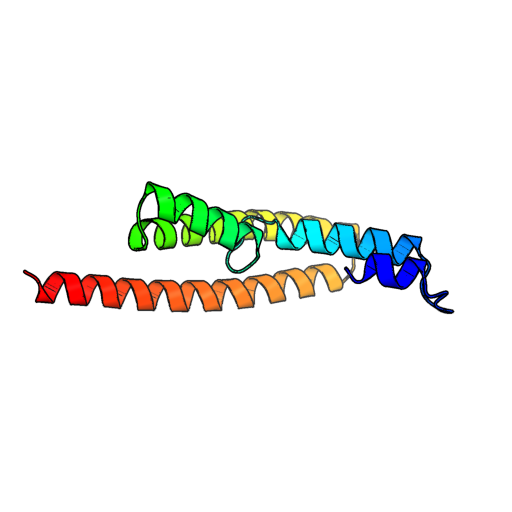987 13.287 1.00 93.94 111 ILE A CA 1
ATOM 913 C C . ILE A 1 111 ? -19.491 6.955 14.416 1.00 93.94 111 ILE A C 1
ATOM 915 O O . ILE A 1 111 ? -20.483 6.957 15.142 1.00 93.94 111 ILE A O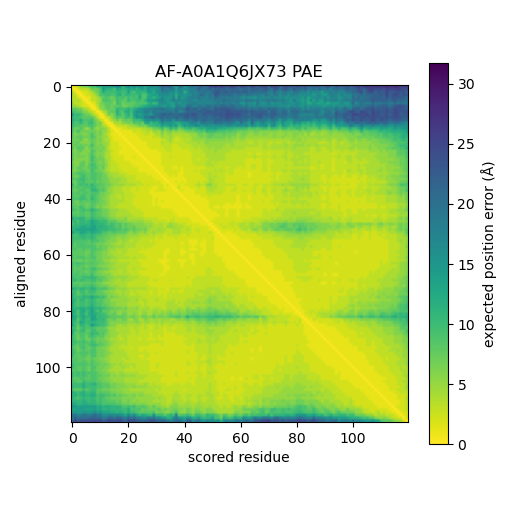 1
ATOM 919 N N . TYR A 1 112 ? -18.472 6.111 14.607 1.00 93.12 112 TYR A N 1
ATOM 920 C CA . TYR A 1 112 ? -18.454 5.158 15.722 1.00 93.12 112 TYR A CA 1
ATOM 921 C C . TYR A 1 112 ? -18.535 5.851 17.085 1.00 93.12 112 TYR A C 1
ATOM 923 O O . TYR A 1 112 ? -19.283 5.399 17.954 1.00 93.12 112 TYR A O 1
ATOM 931 N N . ASP A 1 113 ? -17.812 6.956 17.260 1.00 93.25 113 ASP A N 1
ATOM 932 C CA . ASP A 1 113 ? -17.836 7.725 18.504 1.00 93.25 113 ASP A CA 1
ATOM 933 C C . ASP A 1 113 ? -19.222 8.336 18.762 1.00 93.25 113 ASP A C 1
ATOM 935 O O . ASP A 1 113 ? -19.732 8.245 19.878 1.00 93.25 113 ASP A O 1
ATOM 939 N N . LEU A 1 114 ? -19.880 8.879 17.730 1.00 94.31 114 LEU A N 1
ATOM 940 C CA . LEU A 1 114 ? -21.245 9.411 17.834 1.00 94.31 114 LEU A CA 1
ATOM 941 C C . LEU A 1 114 ? -22.259 8.332 18.233 1.00 94.31 114 LEU A C 1
ATOM 943 O O . LEU A 1 114 ? -23.040 8.541 19.157 1.00 94.31 114 LEU A O 1
ATOM 947 N N . ILE A 1 115 ? -22.215 7.159 17.596 1.00 93.06 115 ILE A N 1
ATOM 948 C CA . ILE A 1 115 ? -23.109 6.036 17.924 1.00 93.06 115 ILE A CA 1
ATOM 949 C C . ILE A 1 115 ? -22.906 5.588 19.377 1.00 93.06 115 ILE A C 1
ATOM 951 O O . ILE A 1 115 ? -23.868 5.299 20.088 1.00 93.06 115 ILE A O 1
ATOM 955 N N . LYS A 1 116 ? -21.653 5.551 19.841 1.00 91.56 116 LYS A N 1
ATOM 956 C CA . LYS A 1 116 ? -21.327 5.182 21.221 1.00 91.56 116 LYS A CA 1
ATOM 957 C C . LYS A 1 116 ? -21.871 6.189 22.238 1.00 91.56 116 LYS A C 1
ATOM 959 O O . LYS A 1 116 ? -22.254 5.779 23.328 1.00 91.56 116 LYS A O 1
ATOM 964 N N . LEU A 1 117 ? -21.903 7.476 21.890 1.00 92.94 117 LEU A N 1
ATOM 965 C CA . LEU A 1 117 ? -22.486 8.525 22.729 1.00 92.94 117 LEU A CA 1
ATOM 966 C C . LEU A 1 117 ? -24.015 8.443 22.781 1.00 92.94 117 LEU A C 1
ATOM 968 O O . LEU A 1 117 ? -24.580 8.685 23.838 1.00 92.94 117 LEU A O 1
ATOM 972 N N . THR A 1 118 ? -24.680 8.090 21.677 1.00 91.44 118 THR A N 1
ATOM 973 C CA . THR A 1 118 ? -26.148 7.946 21.634 1.00 91.44 118 THR A CA 1
ATOM 974 C C . THR A 1 118 ? -26.655 6.711 22.385 1.00 91.44 118 THR A C 1
ATOM 976 O O . THR A 1 118 ? -27.764 6.728 22.903 1.00 91.44 118 THR A O 1
ATOM 979 N N . ASN A 1 119 ? -25.859 5.641 22.453 1.00 83.31 119 ASN A N 1
ATOM 980 C CA . ASN A 1 119 ? -26.235 4.385 23.114 1.00 83.31 119 ASN A CA 1
ATOM 981 C C . ASN A 1 119 ? -25.911 4.341 24.623 1.00 83.31 119 ASN A C 1
ATOM 983 O O . ASN A 1 119 ? -25.992 3.269 25.224 1.00 83.31 119 ASN A O 1
ATOM 987 N N . LYS A 1 120 ? -25.489 5.461 25.217 1.00 66.12 120 LYS A N 1
ATOM 988 C CA . LYS A 1 120 ? -25.157 5.590 26.640 1.00 66.12 120 LYS A CA 1
ATOM 989 C C . LYS A 1 120 ? -26.203 6.440 27.348 1.00 66.12 120 LYS A C 1
ATOM 991 O O . LYS A 1 120 ? -26.530 6.080 28.498 1.00 66.12 120 LYS A O 1
#

Radius of gyration: 18.92 Å; Cα contacts (8 Å, |Δi|>4): 85; chains: 1; bounding box: 46×28×59 Å

Nearest PDB structures (foldseek):
  8vjm-assembly1_C  TM=7.325E-01  e=2.492E-02  Bacillus subtilis subsp. subtilis str. 168

Solvent-accessible surface area (backbone atoms only — not comparable to full-atom values): 6503 Å² total; per-residue (Å²): 116,70,52,64,54,45,73,80,42,87,58,96,86,57,56,65,64,57,42,48,53,50,50,53,50,51,50,55,59,33,54,35,57,34,46,87,34,57,24,17,48,51,52,29,52,58,34,29,78,75,62,34,68,71,53,16,54,52,53,38,52,51,47,17,53,54,45,48,52,55,49,50,53,54,36,54,54,48,31,71,73,70,68,43,68,65,48,55,52,52,50,51,56,53,49,56,52,38,56,54,46,54,52,51,51,55,53,54,50,54,51,55,53,51,54,57,61,73,77,106